Protein AF-R8CIH5-F1 (afdb_monomer_lite)

pLDDT: mean 92.88, std 9.73, range [50.16, 98.38]

Sequence (54 aa):
MEEKLKDINLDIVILESDLANVCQDDVVEFIESKLATLYLKKAELELKLRTGTK

Secondary structure (DSSP, 8-state)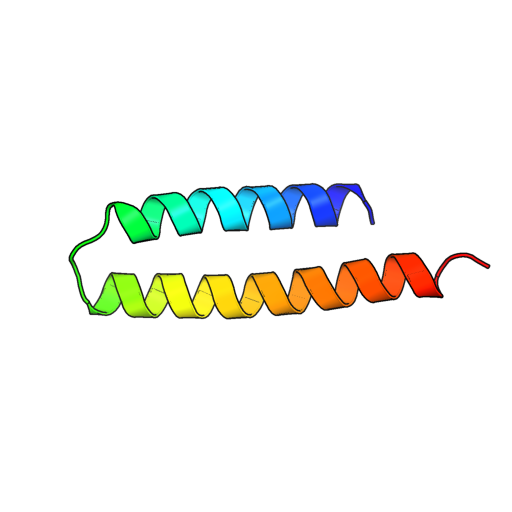:
-HHHHHHHHHHHHHHHHHHHH---HHHHHHHHHHHHHHHHHHHHHHHHHHHS--

Foldseek 3Di:
DVVVLVVLVVLLVVLVVVLVVDDDVVVNVVSVVVNVVSVVVNVVVVVCVVVVPD

Structure (mmCIF, N/CA/C/O backbone):
data_AF-R8CIH5-F1
#
_entry.id   AF-R8CIH5-F1
#
loop_
_atom_site.group_PDB
_atom_site.id
_atom_site.type_symbol
_atom_site.label_atom_id
_atom_site.label_alt_id
_atom_site.label_comp_id
_atom_site.label_asym_id
_atom_site.label_entity_id
_atom_site.label_seq_id
_atom_site.pdbx_PDB_ins_code
_atom_site.Cartn_x
_atom_site.Ca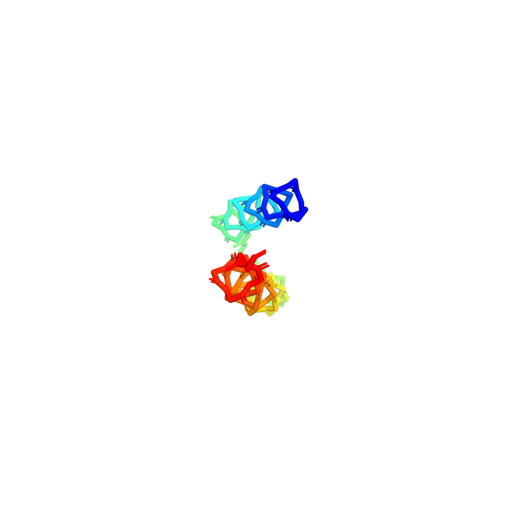rtn_y
_atom_site.Cartn_z
_atom_site.occupancy
_atom_site.B_iso_or_equiv
_atom_site.auth_seq_id
_atom_site.auth_comp_id
_atom_site.auth_asym_id
_atom_site.auth_atom_id
_atom_site.pdbx_PDB_model_num
ATOM 1 N N . MET A 1 1 ? -1.574 4.725 15.863 1.00 72.88 1 MET A N 1
ATOM 2 C CA . MET A 1 1 ? -2.135 4.049 14.665 1.00 72.88 1 MET A CA 1
ATOM 3 C C . MET A 1 1 ? -2.301 5.022 13.507 1.00 72.88 1 MET A C 1
ATOM 5 O O . MET A 1 1 ? -1.991 4.634 12.394 1.00 72.88 1 MET A O 1
ATOM 9 N N . GLU A 1 2 ? -2.707 6.269 13.758 1.00 82.94 2 GLU A N 1
ATOM 10 C CA . GLU A 1 2 ? -2.785 7.309 12.718 1.00 82.94 2 GLU A CA 1
ATOM 11 C C . GLU A 1 2 ? -1.435 7.623 12.050 1.00 82.94 2 GLU A C 1
ATOM 13 O O . GLU A 1 2 ? -1.387 7.783 10.839 1.00 82.94 2 GLU A O 1
ATOM 18 N N . GLU A 1 3 ? -0.332 7.647 12.806 1.00 88.38 3 GLU A N 1
ATOM 19 C CA . GLU A 1 3 ? 1.026 7.846 12.265 1.00 88.38 3 GLU A CA 1
ATOM 20 C C . GLU A 1 3 ? 1.406 6.765 11.241 1.00 88.38 3 GLU A C 1
ATOM 22 O O . GLU A 1 3 ? 1.724 7.083 10.105 1.00 88.38 3 GLU A O 1
ATOM 27 N N . LYS A 1 4 ? 1.182 5.484 11.572 1.00 91.62 4 LYS A N 1
ATOM 28 C CA . LYS A 1 4 ? 1.390 4.362 10.637 1.00 91.62 4 LYS A CA 1
ATOM 29 C C . LYS A 1 4 ? 0.557 4.478 9.357 1.00 91.62 4 LYS A C 1
ATOM 31 O O . LYS A 1 4 ? 0.984 4.017 8.305 1.00 91.62 4 LYS A O 1
ATOM 36 N N . LEU A 1 5 ? -0.649 5.045 9.445 1.00 94.06 5 LEU A N 1
ATOM 37 C CA . LEU A 1 5 ? -1.497 5.268 8.274 1.00 94.06 5 LEU A CA 1
ATOM 38 C C . LEU A 1 5 ? -0.937 6.392 7.390 1.00 94.06 5 LEU A C 1
ATOM 40 O O . LEU A 1 5 ? -1.005 6.293 6.168 1.00 94.06 5 LEU A O 1
ATOM 44 N N . LYS A 1 6 ? -0.368 7.442 7.995 1.00 94.62 6 LYS A N 1
ATOM 45 C CA . LYS A 1 6 ? 0.327 8.510 7.263 1.00 94.62 6 LYS A CA 1
ATOM 46 C C . LYS A 1 6 ? 1.561 7.972 6.543 1.00 94.62 6 LYS A C 1
ATOM 48 O O . LYS A 1 6 ? 1.712 8.274 5.366 1.00 94.62 6 LYS A O 1
ATOM 53 N N . ASP A 1 7 ? 2.353 7.132 7.205 1.00 96.62 7 ASP A N 1
ATOM 54 C CA . ASP A 1 7 ? 3.539 6.512 6.603 1.00 96.62 7 ASP A CA 1
ATOM 55 C C . ASP A 1 7 ? 3.161 5.653 5.389 1.00 96.62 7 ASP A C 1
ATOM 57 O O . ASP A 1 7 ? 3.697 5.842 4.304 1.00 96.62 7 ASP A O 1
ATOM 61 N N . ILE A 1 8 ? 2.148 4.788 5.525 1.00 97.31 8 ILE A N 1
ATOM 62 C CA . ILE A 1 8 ? 1.664 3.959 4.407 1.00 97.31 8 ILE A CA 1
ATOM 63 C C . ILE A 1 8 ? 1.131 4.816 3.257 1.00 97.31 8 ILE A C 1
ATOM 65 O O . ILE A 1 8 ? 1.355 4.489 2.096 1.00 97.31 8 ILE A O 1
ATOM 69 N N . ASN A 1 9 ? 0.422 5.908 3.553 1.00 97.31 9 ASN A N 1
ATOM 70 C CA . ASN A 1 9 ? -0.042 6.821 2.510 1.00 97.31 9 ASN A CA 1
ATOM 71 C C . ASN A 1 9 ? 1.124 7.492 1.778 1.00 97.31 9 ASN A C 1
ATOM 73 O O . ASN A 1 9 ? 1.047 7.656 0.564 1.00 97.31 9 ASN A O 1
ATOM 77 N N . LEU A 1 10 ? 2.188 7.864 2.492 1.00 98.00 10 LEU A N 1
ATOM 78 C CA . LEU A 1 10 ? 3.382 8.440 1.883 1.00 98.00 10 LEU A CA 1
ATOM 79 C C . LEU A 1 10 ? 4.095 7.422 0.985 1.00 98.00 10 LEU A C 1
ATOM 81 O O . LEU A 1 10 ? 4.405 7.745 -0.159 1.00 98.00 10 LEU A O 1
ATOM 85 N N . ASP A 1 11 ? 4.283 6.192 1.466 1.00 98.06 11 ASP A N 1
ATOM 86 C CA . ASP A 1 11 ? 4.905 5.110 0.693 1.00 98.06 11 ASP A CA 1
ATOM 87 C C . ASP A 1 11 ? 4.124 4.802 -0.594 1.00 98.06 11 ASP A C 1
ATOM 89 O O . ASP A 1 11 ? 4.724 4.600 -1.648 1.00 98.06 11 ASP A O 1
ATOM 93 N N . ILE A 1 12 ? 2.785 4.801 -0.528 1.00 98.38 12 ILE A N 1
ATOM 94 C CA . ILE A 1 12 ? 1.917 4.626 -1.703 1.00 98.38 12 ILE A CA 1
ATOM 95 C C . ILE A 1 12 ? 2.159 5.741 -2.720 1.00 98.38 12 ILE A C 1
ATOM 97 O O . ILE A 1 12 ? 2.405 5.442 -3.882 1.00 98.38 12 ILE A O 1
ATOM 101 N N . VAL A 1 13 ? 2.142 7.006 -2.291 1.00 98.12 13 VAL A N 1
ATOM 102 C CA . VAL A 1 13 ? 2.340 8.154 -3.194 1.00 98.12 13 VAL A CA 1
ATOM 103 C C . VAL A 1 13 ? 3.713 8.106 -3.869 1.00 98.12 13 VAL A C 1
ATOM 105 O O . VAL A 1 13 ? 3.824 8.388 -5.061 1.00 98.12 13 VAL A O 1
ATOM 108 N N . ILE A 1 14 ? 4.760 7.734 -3.127 1.00 98.06 14 ILE A N 1
ATOM 109 C CA . ILE A 1 14 ? 6.112 7.583 -3.681 1.00 98.06 14 ILE A CA 1
ATOM 110 C C . ILE A 1 14 ? 6.124 6.485 -4.747 1.00 98.06 14 ILE A C 1
ATOM 112 O O . ILE A 1 14 ? 6.586 6.723 -5.857 1.00 98.06 14 ILE A O 1
ATOM 116 N N . LEU A 1 15 ? 5.565 5.312 -4.449 1.00 97.81 15 LEU A N 1
ATOM 117 C CA . LEU A 1 15 ? 5.559 4.188 -5.386 1.00 97.81 15 LEU A CA 1
ATOM 118 C C . LEU A 1 15 ? 4.662 4.422 -6.607 1.00 97.81 15 LEU A C 1
ATOM 120 O O . LEU A 1 15 ? 5.017 3.992 -7.698 1.00 97.81 15 LEU A O 1
ATOM 124 N N . GLU A 1 16 ? 3.532 5.118 -6.463 1.00 97.62 16 GLU A N 1
ATOM 125 C CA . GLU A 1 16 ? 2.703 5.556 -7.597 1.00 97.62 16 GLU A CA 1
ATOM 126 C C . GLU A 1 16 ? 3.487 6.505 -8.517 1.00 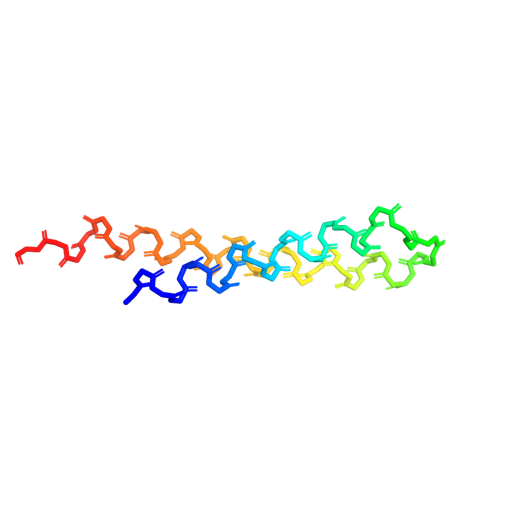97.62 16 GLU A C 1
ATOM 128 O O . GLU A 1 16 ? 3.411 6.397 -9.742 1.00 97.62 16 GLU A O 1
ATOM 133 N N . SER A 1 17 ? 4.281 7.408 -7.931 1.00 97.44 17 SER A N 1
ATOM 134 C CA . SER A 1 17 ? 5.184 8.279 -8.683 1.00 97.44 17 SER A CA 1
ATOM 135 C C . SER A 1 17 ? 6.293 7.481 -9.370 1.00 97.44 17 SER A C 1
ATOM 137 O O . SER A 1 17 ? 6.567 7.716 -10.545 1.00 97.44 17 SER A O 1
ATOM 139 N N . ASP A 1 18 ? 6.924 6.529 -8.682 1.00 96.62 18 ASP A N 1
ATOM 140 C CA . ASP A 1 18 ? 7.962 5.673 -9.268 1.00 96.62 18 ASP A CA 1
ATOM 141 C C . ASP A 1 18 ? 7.407 4.850 -10.439 1.00 96.62 18 ASP A C 1
ATOM 143 O O . ASP A 1 18 ? 8.023 4.806 -11.504 1.00 96.62 18 ASP A O 1
ATOM 147 N N . LEU A 1 19 ? 6.211 4.271 -10.279 1.00 96.56 19 LEU A N 1
ATOM 148 C CA . LEU A 1 19 ? 5.517 3.506 -11.316 1.00 96.56 19 LEU A CA 1
ATOM 149 C C . LEU A 1 19 ? 5.280 4.341 -12.578 1.00 96.56 19 LEU A C 1
ATOM 151 O O . LEU A 1 19 ? 5.499 3.862 -13.685 1.00 96.56 19 LEU A O 1
ATOM 155 N N . ALA A 1 20 ? 4.882 5.605 -12.416 1.00 95.25 20 ALA A N 1
ATOM 156 C CA . ALA A 1 20 ? 4.654 6.515 -13.535 1.00 95.25 20 ALA A CA 1
ATOM 157 C C . ALA A 1 20 ? 5.938 6.883 -14.306 1.00 95.25 20 ALA A C 1
ATOM 159 O O . ALA A 1 20 ? 5.851 7.351 -15.441 1.00 95.25 20 ALA A O 1
ATOM 160 N N . ASN A 1 21 ? 7.117 6.697 -13.700 1.00 95.00 21 ASN A N 1
ATOM 161 C CA . ASN A 1 21 ? 8.415 7.064 -14.275 1.00 95.00 21 ASN A CA 1
ATOM 162 C C . ASN A 1 21 ? 9.265 5.858 -14.717 1.00 95.00 21 ASN A C 1
ATOM 164 O O . ASN A 1 21 ? 10.336 6.045 -15.298 1.00 95.00 21 ASN A O 1
ATOM 168 N N . VAL A 1 22 ? 8.818 4.631 -14.449 1.00 94.81 22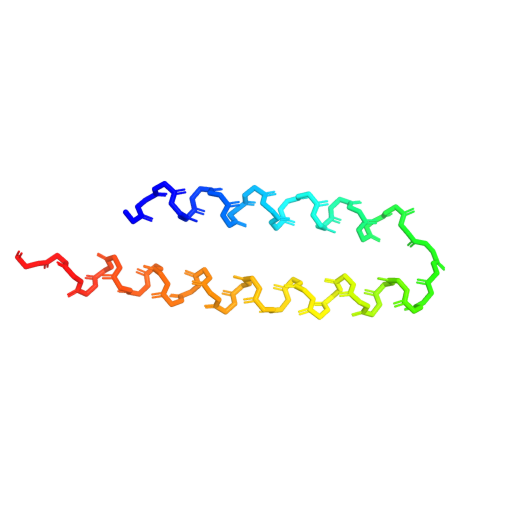 VAL A N 1
ATOM 169 C CA . VAL A 1 22 ? 9.515 3.391 -14.808 1.00 94.81 22 VAL A CA 1
ATOM 170 C C . VAL A 1 22 ? 8.945 2.814 -16.107 1.00 94.81 22 VAL A C 1
ATOM 172 O O . VAL A 1 22 ? 7.737 2.748 -16.298 1.00 94.81 22 VAL A O 1
ATOM 175 N N . CYS A 1 23 ? 9.833 2.353 -16.993 1.00 87.38 23 CYS A N 1
ATOM 176 C CA . CYS A 1 23 ? 9.467 1.728 -18.275 1.00 87.38 23 CYS A CA 1
ATOM 177 C C . CYS A 1 23 ? 9.878 0.248 -18.375 1.00 87.38 23 CYS A C 1
ATOM 179 O O . CYS A 1 23 ? 9.737 -0.353 -19.434 1.00 87.38 23 CYS A O 1
ATOM 181 N N . GLN A 1 24 ? 10.480 -0.310 -17.324 1.00 95.62 24 GLN A N 1
ATOM 182 C CA . GLN A 1 24 ? 10.950 -1.696 -17.288 1.00 95.62 24 GLN A CA 1
ATOM 183 C C . GLN A 1 24 ? 9.846 -2.589 -16.721 1.00 95.62 24 GLN A C 1
ATOM 185 O O . GLN A 1 24 ? 9.480 -2.419 -15.561 1.00 95.62 24 GLN A O 1
ATOM 190 N N . ASP A 1 25 ? 9.325 -3.518 -17.526 1.00 93.50 25 ASP A N 1
ATOM 191 C CA . ASP A 1 25 ? 8.149 -4.336 -17.185 1.00 93.50 25 ASP A CA 1
ATOM 192 C C . ASP A 1 25 ? 8.308 -5.124 -15.870 1.00 93.50 25 ASP A C 1
ATOM 194 O O . ASP A 1 25 ? 7.374 -5.210 -15.076 1.00 93.50 25 ASP A O 1
ATOM 198 N N . ASP A 1 26 ? 9.502 -5.648 -15.589 1.00 94.62 26 ASP A N 1
ATOM 199 C CA . ASP A 1 26 ? 9.813 -6.365 -14.347 1.00 94.62 26 ASP A CA 1
ATOM 200 C C . ASP A 1 26 ? 9.799 -5.445 -13.115 1.00 94.62 26 ASP A C 1
ATOM 202 O O . ASP A 1 26 ? 9.369 -5.837 -12.026 1.00 94.62 26 ASP A O 1
ATOM 206 N N . VAL A 1 27 ? 10.228 -4.194 -13.288 1.00 95.25 27 VAL A N 1
ATOM 207 C CA . VAL A 1 27 ? 10.183 -3.171 -12.237 1.00 95.25 27 VAL A CA 1
ATOM 208 C C . VAL A 1 27 ? 8.755 -2.654 -12.040 1.00 95.25 27 VAL A C 1
ATOM 210 O O . VAL A 1 27 ? 8.351 -2.451 -10.895 1.00 95.25 27 VAL A O 1
ATOM 213 N N . VAL A 1 28 ? 7.977 -2.501 -13.119 1.00 96.69 28 VAL A N 1
ATOM 214 C CA . VAL A 1 28 ? 6.537 -2.179 -13.074 1.00 96.69 28 VAL A CA 1
ATOM 215 C C . VAL A 1 28 ? 5.803 -3.221 -12.234 1.00 96.69 28 VAL A C 1
ATOM 217 O O . VAL A 1 28 ? 5.200 -2.866 -11.222 1.00 96.69 28 VAL A O 1
ATOM 220 N N . GLU A 1 29 ? 5.927 -4.506 -12.580 1.00 97.25 29 GLU A N 1
ATOM 221 C CA . GLU 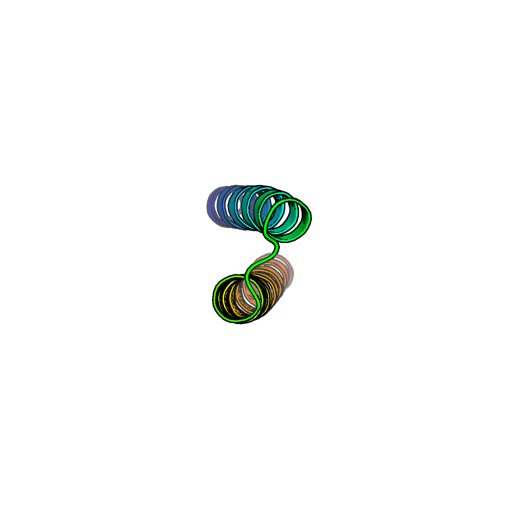A 1 29 ? 5.241 -5.601 -11.880 1.00 97.25 29 GLU A CA 1
ATOM 222 C C . GLU A 1 29 ? 5.632 -5.654 -10.392 1.00 97.25 29 GLU A C 1
ATOM 224 O O . GLU A 1 29 ? 4.795 -5.846 -9.501 1.00 97.25 29 GLU A O 1
ATOM 229 N N . PHE A 1 30 ? 6.910 -5.416 -10.090 1.00 97.19 30 PHE A N 1
ATOM 230 C CA . PHE A 1 30 ? 7.393 -5.343 -8.716 1.00 97.19 30 PHE A CA 1
ATOM 231 C C . PHE A 1 30 ? 6.775 -4.180 -7.924 1.00 97.19 30 PHE A C 1
ATOM 233 O O . PHE A 1 30 ? 6.385 -4.361 -6.762 1.00 97.19 30 PHE A O 1
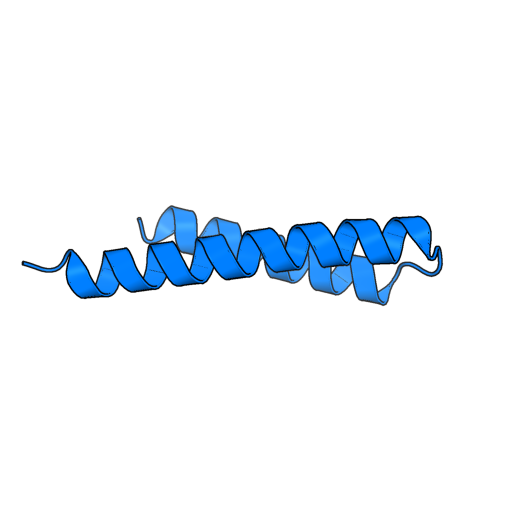ATOM 240 N N . ILE A 1 31 ? 6.682 -2.990 -8.524 1.00 97.50 31 ILE A N 1
ATOM 241 C CA . ILE A 1 31 ? 6.073 -1.815 -7.890 1.00 97.50 31 ILE A CA 1
ATOM 242 C C . ILE A 1 31 ? 4.568 -2.035 -7.693 1.00 97.50 31 ILE A C 1
ATOM 244 O O . ILE A 1 31 ? 4.060 -1.794 -6.595 1.00 97.50 31 ILE A O 1
ATOM 248 N N . GLU A 1 32 ? 3.864 -2.568 -8.692 1.00 97.62 32 GLU A N 1
ATOM 249 C CA . GLU A 1 32 ? 2.434 -2.890 -8.600 1.00 97.62 32 GLU A CA 1
ATOM 250 C C . GLU A 1 32 ? 2.141 -3.895 -7.475 1.00 97.62 32 GLU A C 1
ATOM 252 O O . GLU A 1 32 ? 1.228 -3.692 -6.669 1.00 97.62 32 GLU A O 1
ATOM 257 N N . SER A 1 33 ? 2.964 -4.939 -7.341 1.00 97.94 33 SER A N 1
ATOM 258 C CA . SER A 1 33 ? 2.850 -5.925 -6.257 1.00 97.94 33 SER A CA 1
ATOM 259 C C . SER A 1 33 ? 3.034 -5.297 -4.865 1.00 97.94 33 SER A C 1
ATOM 261 O O . SER A 1 33 ? 2.289 -5.587 -3.913 1.00 97.94 33 SER A O 1
ATOM 263 N N . LYS A 1 34 ? 3.987 -4.364 -4.732 1.00 98.06 34 LYS A N 1
ATOM 264 C CA . LYS A 1 34 ? 4.178 -3.594 -3.495 1.00 98.06 34 LYS A CA 1
ATOM 265 C C . LYS A 1 34 ? 2.987 -2.694 -3.185 1.00 98.06 34 LYS A C 1
ATOM 267 O O . LYS A 1 34 ? 2.534 -2.683 -2.038 1.00 98.06 34 LYS A O 1
ATOM 272 N N . LEU A 1 35 ? 2.467 -1.981 -4.182 1.00 98.31 35 LEU A N 1
ATOM 273 C CA . LEU A 1 35 ? 1.290 -1.126 -4.038 1.00 98.31 35 LEU A CA 1
ATOM 274 C C . LEU A 1 35 ? 0.074 -1.933 -3.577 1.00 98.31 35 LEU A C 1
ATOM 276 O O . LEU A 1 35 ? -0.562 -1.561 -2.592 1.00 98.31 35 LEU A O 1
ATOM 280 N N . ALA A 1 36 ? -0.189 -3.091 -4.191 1.00 98.31 36 ALA A N 1
ATOM 281 C CA . ALA A 1 36 ? -1.269 -3.986 -3.774 1.00 98.31 36 ALA A CA 1
ATOM 282 C C . ALA A 1 36 ? -1.155 -4.375 -2.288 1.00 98.31 36 ALA A C 1
ATOM 284 O O . ALA A 1 36 ? -2.126 -4.292 -1.530 1.00 98.31 36 ALA A O 1
ATOM 285 N N . THR A 1 37 ? 0.054 -4.723 -1.838 1.00 98.06 37 THR A N 1
ATOM 286 C CA . THR A 1 37 ? 0.321 -5.045 -0.428 1.00 98.06 37 THR A CA 1
ATOM 287 C C . THR A 1 37 ? 0.072 -3.848 0.500 1.00 98.06 37 THR A C 1
ATOM 289 O O . THR A 1 37 ? -0.475 -4.013 1.594 1.00 98.06 37 THR A O 1
ATOM 292 N N . LEU A 1 38 ? 0.471 -2.640 0.096 1.00 98.25 38 LEU A N 1
ATOM 293 C CA . LEU A 1 38 ? 0.276 -1.424 0.889 1.00 98.25 38 LEU A CA 1
ATOM 294 C C . LEU A 1 38 ? -1.197 -1.027 0.984 1.00 98.25 38 LEU A C 1
ATOM 296 O O . LEU A 1 38 ? -1.653 -0.709 2.083 1.00 98.25 38 LEU A O 1
ATOM 300 N N . TYR A 1 39 ? -1.963 -1.111 -0.106 1.00 98.25 39 TYR A N 1
ATOM 301 C CA . TYR A 1 39 ? -3.401 -0.835 -0.071 1.00 98.25 39 TYR A CA 1
ATOM 302 C C . TYR A 1 39 ? -4.149 -1.794 0.859 1.00 98.25 39 TYR A C 1
ATOM 304 O O . TYR A 1 39 ? -5.013 -1.349 1.617 1.00 98.25 39 TYR A O 1
ATOM 312 N N . LEU A 1 40 ? -3.788 -3.082 0.876 1.00 97.88 40 LEU A N 1
ATOM 313 C CA . LEU A 1 40 ? -4.359 -4.043 1.826 1.00 97.88 40 LEU A CA 1
ATOM 314 C C . LEU A 1 40 ? -4.047 -3.651 3.277 1.00 97.88 40 LEU A C 1
ATOM 316 O O . LEU A 1 40 ? -4.957 -3.536 4.099 1.00 97.88 40 LEU A O 1
ATOM 320 N N . LYS A 1 41 ? -2.777 -3.363 3.590 1.00 97.12 41 LYS A N 1
ATOM 321 C CA . LYS A 1 41 ? -2.367 -2.922 4.937 1.00 97.12 41 LYS A CA 1
ATOM 322 C C . LYS A 1 41 ? -3.056 -1.624 5.360 1.00 97.12 41 LYS A C 1
ATOM 324 O O . LYS A 1 41 ? -3.445 -1.489 6.522 1.00 97.12 41 LYS A O 1
ATOM 329 N N . LYS A 1 42 ? -3.214 -0.677 4.431 1.00 96.62 42 LYS A N 1
ATOM 330 C CA . LYS A 1 42 ? -3.947 0.574 4.642 1.00 96.62 42 LYS A CA 1
ATOM 331 C C . LYS A 1 42 ? -5.394 0.286 5.030 1.00 96.62 42 LYS A C 1
ATOM 333 O O . LYS A 1 42 ? -5.832 0.740 6.084 1.00 96.62 42 LYS A O 1
ATOM 338 N N . ALA A 1 43 ? -6.099 -0.518 4.234 1.00 96.25 43 ALA A N 1
ATOM 339 C CA . ALA A 1 43 ? -7.493 -0.877 4.483 1.00 96.25 43 ALA A CA 1
ATOM 340 C C . ALA A 1 43 ? -7.676 -1.581 5.840 1.00 96.25 43 ALA A C 1
ATOM 342 O O . ALA A 1 43 ? -8.597 -1.257 6.591 1.00 96.25 43 ALA A O 1
ATOM 343 N N . GLU A 1 44 ? -6.771 -2.493 6.206 1.00 95.38 44 GLU A N 1
ATOM 344 C CA . GLU A 1 44 ? -6.790 -3.143 7.521 1.00 95.38 44 GLU A CA 1
ATOM 345 C C . GLU A 1 44 ? -6.612 -2.154 8.679 1.00 95.38 44 GLU A C 1
ATOM 347 O O . GLU A 1 44 ? -7.277 -2.278 9.711 1.00 95.38 44 GLU A O 1
ATOM 352 N N . LEU A 1 45 ? -5.695 -1.192 8.548 1.00 94.06 45 LEU A N 1
ATOM 353 C CA . LEU A 1 45 ? -5.460 -0.179 9.578 1.00 94.06 45 LEU A CA 1
ATOM 354 C C . LEU A 1 45 ? -6.631 0.792 9.698 1.00 94.06 45 LEU A C 1
ATOM 356 O O . LEU A 1 45 ? -7.031 1.110 10.816 1.00 94.06 45 LEU A O 1
ATOM 360 N N . GLU A 1 46 ? -7.208 1.222 8.579 1.00 94.25 46 GLU A N 1
ATOM 361 C CA . GLU A 1 46 ? -8.417 2.047 8.564 1.00 94.25 46 GLU A CA 1
ATOM 362 C C . GLU A 1 46 ? -9.594 1.322 9.220 1.00 94.25 46 GLU A C 1
ATOM 364 O O . GLU A 1 46 ? -10.317 1.918 10.021 1.00 94.25 46 GLU A O 1
ATOM 369 N N . LEU A 1 47 ? -9.757 0.024 8.950 1.00 94.25 47 LEU A N 1
ATOM 370 C CA . LEU A 1 47 ? -10.771 -0.792 9.609 1.00 94.25 47 LEU A CA 1
ATOM 371 C C . LEU A 1 47 ? -10.526 -0.862 11.120 1.00 94.25 47 LEU A C 1
ATOM 373 O O . LEU A 1 47 ? -11.438 -0.580 11.893 1.00 94.25 47 LEU A O 1
ATOM 377 N N . LYS A 1 48 ? -9.292 -1.163 11.547 1.00 91.81 48 LYS A N 1
ATOM 378 C CA . LYS A 1 48 ? -8.914 -1.216 12.970 1.00 91.81 48 LYS A CA 1
ATOM 379 C C . LYS A 1 48 ? -9.145 0.116 13.681 1.00 91.81 48 LYS A C 1
ATOM 381 O O . LYS A 1 48 ? -9.604 0.107 14.817 1.00 91.81 48 LYS A O 1
ATOM 386 N N . LEU A 1 49 ? -8.866 1.243 13.027 1.00 89.25 49 LEU A N 1
ATOM 387 C CA . LEU A 1 49 ? -9.140 2.578 13.566 1.00 89.25 49 LEU A CA 1
ATOM 388 C C . LEU A 1 49 ? -10.642 2.829 13.741 1.00 89.25 49 LEU A C 1
ATOM 390 O O . LEU A 1 49 ? -11.035 3.432 14.731 1.00 89.25 49 LEU A O 1
ATOM 394 N N . ARG A 1 50 ? -11.481 2.340 12.818 1.00 88.25 50 ARG A N 1
ATOM 395 C CA . ARG A 1 50 ? -12.947 2.469 12.904 1.00 88.25 50 ARG A CA 1
ATOM 396 C C . ARG A 1 50 ? -13.572 1.553 13.954 1.00 88.25 50 ARG A C 1
ATOM 398 O O . ARG A 1 50 ? -14.552 1.935 14.579 1.00 88.25 50 ARG A O 1
ATOM 405 N N . THR A 1 51 ? -13.049 0.339 14.121 1.00 88.75 51 THR A N 1
ATOM 406 C CA . THR A 1 51 ? -13.600 -0.660 15.056 1.00 88.75 51 THR A CA 1
ATOM 407 C C . THR A 1 51 ? -12.957 -0.619 16.442 1.00 88.75 51 THR A C 1
ATOM 409 O O . THR A 1 51 ? -13.482 -1.221 17.375 1.00 88.75 51 THR A O 1
ATOM 412 N N . GLY A 1 52 ? -11.797 0.029 16.572 1.00 68.44 52 GLY A N 1
ATOM 413 C CA . GLY A 1 52 ? -11.017 0.144 17.805 1.00 68.44 52 GLY A CA 1
ATOM 414 C C . GLY A 1 52 ? -11.405 1.327 18.694 1.00 68.44 52 GLY A C 1
ATOM 415 O O . GLY A 1 52 ? -10.926 1.406 19.820 1.00 68.44 52 GLY A O 1
ATOM 416 N N . THR A 1 53 ? -12.274 2.223 18.227 1.00 55.53 53 THR A N 1
ATOM 417 C CA . THR A 1 53 ? -12.901 3.273 19.039 1.00 55.53 53 THR A CA 1
ATOM 418 C C . THR A 1 53 ? -14.023 2.655 19.883 1.00 55.53 53 THR A C 1
ATOM 420 O O . THR A 1 53 ? -15.169 2.551 19.447 1.00 55.53 53 THR A O 1
ATOM 423 N N . LYS A 1 54 ? -13.678 2.204 21.091 1.00 50.16 54 LYS A N 1
ATOM 424 C CA . LYS A 1 54 ? -14.606 1.971 22.205 1.00 50.16 54 LYS A CA 1
ATOM 425 C C . LYS A 1 54 ? -14.157 2.779 23.409 1.00 50.16 54 LYS A C 1
ATOM 427 O O . LYS A 1 54 ? -12.927 2.865 23.611 1.00 50.16 54 LYS A O 1
#

Radius of gyration: 13.34 Å; chains: 1; bounding box: 26×15×40 Å

Organism: NCBI:txid1053205